Protein AF-A0A417YE98-F1 (afdb_monomer_lite)

Secondary structure (DSSP, 8-state):
------S-HHHHHT---HHHHHHHHHHHTT--S----EEE-S-HHHHHHHHHHTT--EEEEEEEEEE-TTS-EEEEEEEEE--SSSPPPEEEEE-SS----S-GGGS------EEEE----GGG----BTTEEEETTEEEEE-SSS-EEEE--

Radius of gyration: 16.45 Å; chains: 1; bounding box: 40×36×44 Å

Sequence (153 aa):
MEWLGIFDEALARKSGNPLIHQLVKALDNHVEAPIQYALRTNQIDAYIAHFNAEDISYNGPIPGSRKRTNGSTLNWRMLFPLSESTALPFLIEWGTEKNVPEDNDLINEQKLHTVMTPHDVQAYSLRVENGAVNLENASLFIKQGKNLTFTFA

Structure (mmCIF, N/CA/C/O backbone):
data_AF-A0A417YE98-F1
#
_entry.id   AF-A0A417YE98-F1
#
loop_
_atom_site.group_PDB
_atom_site.id
_atom_site.type_symbol
_atom_site.label_atom_id
_atom_site.label_alt_id
_atom_site.label_comp_id
_atom_site.label_asym_id
_atom_site.label_entity_id
_atom_site.label_seq_id
_atom_site.pdbx_PDB_ins_code
_atom_site.Cartn_x
_atom_site.Cartn_y
_atom_site.Cartn_z
_atom_site.occupancy
_atom_site.B_iso_or_equiv
_atom_site.auth_seq_id
_atom_site.auth_comp_id
_atom_site.auth_asym_id
_atom_site.auth_atom_id
_atom_site.pdbx_PDB_model_num
ATOM 1 N N . MET A 1 1 ? -7.594 -3.184 -9.841 1.00 78.62 1 MET A N 1
ATOM 2 C CA . MET A 1 1 ? -6.800 -4.399 -9.565 1.00 78.62 1 MET A CA 1
ATOM 3 C C . MET A 1 1 ? -5.384 -4.134 -10.029 1.00 78.62 1 MET A C 1
ATOM 5 O O . MET A 1 1 ? -5.240 -3.498 -11.064 1.00 78.62 1 MET A O 1
ATOM 9 N N . GLU A 1 2 ? -4.382 -4.574 -9.277 1.00 84.81 2 GLU A N 1
ATOM 10 C CA . GLU A 1 2 ? -2.970 -4.476 -9.667 1.00 84.81 2 GLU A CA 1
ATOM 11 C C . GLU A 1 2 ? -2.416 -5.894 -9.814 1.00 84.81 2 GLU A C 1
ATOM 13 O O . GLU A 1 2 ? -2.716 -6.757 -8.985 1.00 84.81 2 GLU A O 1
ATOM 18 N N . TRP A 1 3 ? -1.618 -6.123 -10.854 1.00 87.38 3 TRP A N 1
ATOM 19 C CA . TRP A 1 3 ? -0.905 -7.379 -11.056 1.00 87.38 3 TRP A CA 1
ATOM 20 C C . TRP A 1 3 ? 0.526 -7.224 -10.558 1.00 87.38 3 TRP A C 1
ATOM 22 O O . TRP A 1 3 ? 1.226 -6.290 -10.943 1.00 87.38 3 TRP A O 1
ATOM 32 N N . LEU A 1 4 ? 0.964 -8.147 -9.708 1.00 90.44 4 LEU A N 1
ATOM 33 C CA . LEU A 1 4 ? 2.326 -8.172 -9.190 1.00 90.44 4 LEU A CA 1
ATOM 34 C C . LEU A 1 4 ? 3.077 -9.359 -9.785 1.00 90.44 4 LEU A C 1
ATOM 36 O O . LEU A 1 4 ? 2.530 -10.452 -9.899 1.00 90.44 4 LEU A O 1
ATOM 40 N N . GLY A 1 5 ? 4.341 -9.138 -10.136 1.00 90.31 5 GLY A N 1
ATOM 41 C CA . GLY A 1 5 ? 5.234 -10.168 -10.651 1.00 90.31 5 GLY A CA 1
ATOM 42 C C . GLY A 1 5 ? 6.644 -9.995 -10.103 1.00 90.31 5 GLY A C 1
ATOM 43 O O . GLY A 1 5 ? 7.045 -8.895 -9.716 1.00 90.31 5 GLY A O 1
ATOM 44 N N . ILE A 1 6 ? 7.392 -11.094 -10.066 1.00 92.94 6 ILE A N 1
ATOM 45 C CA . ILE A 1 6 ? 8.792 -11.122 -9.645 1.00 92.94 6 ILE A CA 1
ATOM 46 C C . ILE A 1 6 ? 9.651 -11.283 -10.897 1.00 92.94 6 ILE A C 1
ATOM 48 O O . ILE A 1 6 ? 9.535 -12.275 -11.606 1.00 92.94 6 ILE A O 1
ATOM 52 N N . PHE A 1 7 ? 10.506 -10.294 -11.163 1.00 93.25 7 PHE A N 1
ATOM 53 C CA . PHE A 1 7 ? 11.489 -10.370 -12.247 1.00 93.25 7 PHE A CA 1
ATOM 54 C C . PHE A 1 7 ? 12.800 -11.024 -11.785 1.00 93.25 7 PHE A C 1
ATOM 56 O O . PHE A 1 7 ? 13.316 -11.910 -12.455 1.00 93.25 7 PHE A O 1
ATOM 63 N N . ASP A 1 8 ? 13.320 -10.603 -10.627 1.00 96.19 8 ASP A N 1
ATOM 64 C CA . ASP A 1 8 ? 14.508 -11.176 -9.986 1.00 96.19 8 ASP A CA 1
ATOM 65 C C . ASP A 1 8 ? 14.114 -11.743 -8.619 1.00 96.19 8 ASP A C 1
ATOM 67 O O . ASP A 1 8 ? 13.839 -11.007 -7.666 1.00 96.19 8 ASP A O 1
ATOM 71 N N . GLU A 1 9 ? 14.059 -13.068 -8.536 1.00 96.06 9 GLU A N 1
ATOM 72 C CA . GLU A 1 9 ? 13.624 -13.784 -7.341 1.00 96.06 9 GLU A CA 1
ATOM 73 C C . GLU A 1 9 ? 14.632 -13.686 -6.192 1.00 96.06 9 GLU A C 1
ATOM 75 O O . GLU A 1 9 ? 14.244 -13.510 -5.035 1.00 96.06 9 GLU A O 1
ATOM 80 N N . ALA A 1 10 ? 15.931 -13.737 -6.494 1.00 96.75 10 ALA A N 1
ATOM 81 C CA . ALA A 1 10 ? 16.973 -13.643 -5.479 1.00 96.75 10 ALA A CA 1
ATOM 82 C C . ALA A 1 10 ? 16.973 -12.259 -4.818 1.00 96.75 10 ALA A C 1
ATOM 84 O O . ALA A 1 10 ? 17.174 -12.150 -3.604 1.00 96.75 10 ALA A O 1
ATOM 85 N N . LEU A 1 11 ? 16.720 -11.207 -5.602 1.00 96.38 11 LEU A N 1
ATOM 86 C CA . LEU A 1 11 ? 16.523 -9.857 -5.089 1.00 96.38 11 LEU A CA 1
ATOM 87 C C . LEU A 1 11 ? 15.211 -9.739 -4.304 1.00 96.38 11 LEU A C 1
ATOM 89 O O . LEU A 1 11 ? 15.216 -9.197 -3.198 1.00 96.38 11 LEU A O 1
ATOM 93 N N . ALA A 1 12 ? 14.104 -10.275 -4.828 1.00 96.38 12 ALA A N 1
ATOM 94 C CA . ALA A 1 12 ? 12.801 -10.226 -4.163 1.00 96.38 12 ALA A CA 1
ATOM 95 C C . ALA A 1 12 ? 12.834 -10.887 -2.776 1.00 96.38 12 ALA A C 1
ATOM 97 O O . ALA A 1 12 ? 12.343 -10.308 -1.808 1.00 96.38 12 ALA A O 1
ATOM 98 N N . ARG A 1 13 ? 13.499 -12.042 -2.644 1.00 96.38 13 ARG A N 1
ATOM 99 C CA . ARG A 1 13 ? 13.669 -12.760 -1.368 1.00 96.38 13 ARG A CA 1
ATOM 100 C C . ARG A 1 13 ? 14.452 -11.975 -0.312 1.00 96.38 13 ARG A C 1
ATOM 102 O O . ARG A 1 13 ? 14.291 -12.239 0.875 1.00 96.38 13 ARG A O 1
ATOM 109 N N . LYS A 1 14 ? 15.285 -11.017 -0.729 1.00 96.88 14 LYS A N 1
ATOM 110 C CA . LYS A 1 14 ? 16.077 -10.143 0.156 1.00 96.88 14 LYS A CA 1
ATOM 111 C C . LYS A 1 14 ? 15.414 -8.790 0.420 1.00 96.88 14 LYS A C 1
ATOM 113 O O . LYS A 1 14 ? 15.979 -7.974 1.145 1.00 96.88 14 LYS A O 1
ATOM 118 N N . SER A 1 15 ? 14.269 -8.515 -0.203 1.00 94.81 15 SER A N 1
ATOM 119 C CA . SER A 1 15 ? 13.558 -7.252 -0.023 1.00 94.81 15 SER A CA 1
ATOM 120 C C . SER A 1 15 ? 13.129 -7.088 1.431 1.00 94.81 15 SER A C 1
ATOM 122 O O . SER A 1 15 ? 12.665 -8.045 2.023 1.00 94.81 15 SER A O 1
ATOM 124 N N . GLY A 1 16 ? 13.221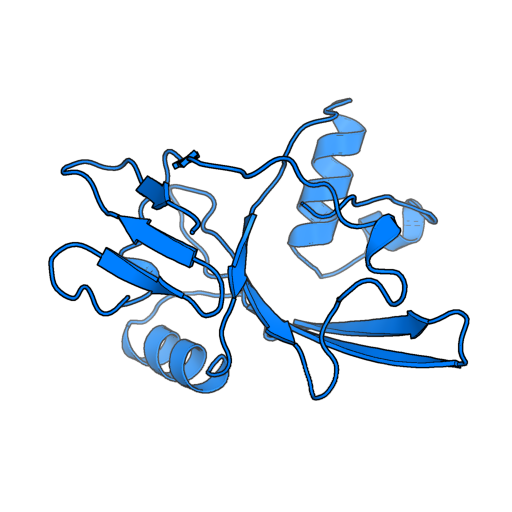 -5.880 1.990 1.00 93.19 16 GLY A N 1
ATOM 125 C CA . GLY A 1 16 ? 12.633 -5.562 3.298 1.00 93.19 16 GLY A CA 1
ATOM 126 C C . GLY A 1 16 ? 11.156 -5.155 3.228 1.00 93.19 16 GLY A C 1
ATOM 127 O O . GLY A 1 16 ? 10.605 -4.675 4.213 1.00 93.19 16 GLY A O 1
ATOM 128 N N . ASN A 1 17 ? 10.517 -5.259 2.057 1.00 95.12 17 ASN A N 1
ATOM 129 C CA . ASN A 1 17 ? 9.137 -4.829 1.859 1.00 95.12 17 ASN A CA 1
ATOM 130 C C . ASN A 1 17 ? 8.154 -5.981 2.161 1.00 95.12 17 ASN A C 1
ATOM 132 O O . ASN A 1 17 ? 8.172 -6.984 1.439 1.00 95.12 17 ASN A O 1
ATOM 136 N N . PRO A 1 18 ? 7.244 -5.837 3.150 1.00 95.12 18 PRO A N 1
ATOM 137 C CA . PRO A 1 18 ? 6.274 -6.875 3.502 1.00 95.12 18 PRO A CA 1
ATOM 138 C C . PRO A 1 18 ? 5.414 -7.368 2.330 1.00 95.12 18 PRO A C 1
ATOM 140 O O . PRO A 1 18 ? 5.128 -8.562 2.249 1.00 95.12 18 PRO A O 1
ATOM 143 N N . LEU A 1 19 ? 5.044 -6.490 1.389 1.00 94.75 19 LEU A N 1
ATOM 144 C CA . LEU A 1 19 ? 4.272 -6.880 0.202 1.00 94.75 19 LEU A CA 1
ATOM 145 C C . LEU A 1 19 ? 5.065 -7.827 -0.713 1.00 94.75 19 LEU A C 1
ATOM 147 O O . LEU A 1 19 ? 4.503 -8.762 -1.280 1.00 94.75 19 LEU A O 1
ATOM 151 N N . ILE A 1 20 ? 6.379 -7.618 -0.834 1.00 95.31 20 ILE A N 1
ATOM 152 C CA . ILE A 1 20 ? 7.245 -8.478 -1.649 1.00 95.31 20 ILE A CA 1
ATOM 153 C C . ILE A 1 20 ? 7.427 -9.839 -0.978 1.00 95.31 20 ILE A C 1
ATOM 155 O O . ILE A 1 20 ? 7.355 -10.858 -1.656 1.00 95.31 20 ILE A O 1
ATOM 159 N N . HIS A 1 21 ? 7.564 -9.889 0.349 1.00 94.56 21 HIS A N 1
ATOM 160 C CA . HIS A 1 21 ? 7.567 -11.164 1.073 1.00 94.56 21 HIS A CA 1
ATOM 161 C C . HIS A 1 21 ? 6.255 -11.942 0.904 1.00 94.56 21 HIS A C 1
ATOM 163 O O . HIS A 1 21 ? 6.292 -13.159 0.726 1.00 94.56 21 HIS A O 1
ATOM 169 N N . GLN A 1 22 ? 5.103 -11.260 0.925 1.00 93.12 22 GLN A N 1
ATOM 170 C CA . GLN A 1 22 ? 3.805 -11.888 0.644 1.00 93.12 22 GLN A CA 1
ATOM 171 C C . GLN A 1 22 ? 3.762 -12.472 -0.773 1.00 93.12 22 GLN A C 1
ATOM 173 O O . GLN A 1 22 ? 3.327 -13.608 -0.945 1.00 93.12 22 GLN A O 1
ATOM 178 N N . LEU A 1 23 ? 4.268 -11.735 -1.766 1.00 94.94 23 LEU A N 1
ATOM 179 C CA . LEU A 1 23 ? 4.339 -12.190 -3.155 1.00 94.94 23 LEU A CA 1
ATOM 180 C C . LEU A 1 23 ? 5.269 -13.398 -3.328 1.00 94.94 23 LEU A C 1
ATOM 182 O O . LEU A 1 23 ? 4.884 -14.376 -3.959 1.00 94.94 23 LEU A O 1
ATOM 186 N N . VAL A 1 24 ? 6.459 -13.364 -2.724 1.00 96.50 24 VAL A N 1
ATOM 187 C CA . VAL A 1 24 ? 7.402 -14.495 -2.716 1.00 96.50 24 VAL A CA 1
ATOM 188 C C . VAL A 1 24 ? 6.758 -15.726 -2.077 1.00 96.50 24 VAL A C 1
ATOM 190 O O . VAL A 1 24 ? 6.819 -16.813 -2.638 1.00 96.50 24 VAL A O 1
ATOM 193 N N . LYS A 1 25 ? 6.080 -15.561 -0.935 1.00 94.50 25 LYS A N 1
ATOM 194 C CA . LYS A 1 25 ? 5.379 -16.666 -0.270 1.00 94.50 25 LYS A CA 1
ATOM 195 C C . LYS A 1 25 ? 4.251 -17.230 -1.138 1.00 94.50 25 LYS A C 1
ATOM 197 O O . LYS A 1 25 ? 4.043 -18.440 -1.136 1.00 94.50 25 LYS A O 1
ATOM 202 N N . ALA A 1 26 ? 3.504 -16.386 -1.847 1.00 93.62 26 ALA A N 1
ATOM 203 C CA . ALA A 1 26 ? 2.468 -16.844 -2.767 1.00 93.62 26 ALA A CA 1
ATOM 204 C C . ALA A 1 26 ? 3.070 -17.643 -3.931 1.00 93.62 26 ALA A C 1
ATOM 206 O O . ALA A 1 26 ? 2.579 -18.732 -4.221 1.00 93.62 26 ALA A O 1
ATOM 207 N N . LEU A 1 27 ? 4.177 -17.162 -4.507 1.00 93.75 27 LEU A N 1
ATOM 208 C CA . LEU A 1 27 ? 4.925 -17.867 -5.548 1.00 93.75 27 LEU A CA 1
ATOM 209 C C . LEU A 1 27 ? 5.410 -19.243 -5.065 1.00 93.75 27 LEU A C 1
ATOM 211 O O . LEU A 1 27 ? 5.146 -20.242 -5.726 1.00 93.75 27 LEU A O 1
ATOM 215 N N . ASP A 1 28 ? 6.028 -19.316 -3.882 1.00 95.56 28 ASP A N 1
ATOM 216 C CA . ASP A 1 28 ? 6.518 -20.574 -3.291 1.00 95.56 28 ASP A CA 1
ATOM 217 C C . ASP A 1 28 ? 5.395 -21.606 -3.097 1.00 95.56 28 ASP A C 1
ATOM 219 O O . ASP A 1 28 ? 5.587 -22.810 -3.271 1.00 95.56 28 ASP A O 1
ATOM 223 N N . ASN A 1 29 ? 4.192 -21.129 -2.771 1.00 95.62 29 ASN A N 1
ATOM 224 C CA . ASN A 1 29 ? 3.008 -21.965 -2.590 1.00 95.62 29 ASN A CA 1
ATOM 225 C C . ASN A 1 29 ? 2.191 -22.157 -3.877 1.00 95.62 29 ASN A C 1
ATOM 227 O O . ASN A 1 29 ? 1.117 -22.749 -3.813 1.00 95.62 29 ASN A O 1
ATOM 231 N N . HIS A 1 30 ? 2.687 -21.687 -5.027 1.00 93.88 30 HIS A N 1
ATOM 232 C CA . HIS A 1 30 ? 2.017 -21.784 -6.328 1.00 93.88 30 HIS A CA 1
ATOM 233 C C . HIS A 1 30 ? 0.602 -21.169 -6.315 1.00 93.88 30 HIS A C 1
ATOM 235 O O . HIS A 1 30 ? -0.337 -21.697 -6.911 1.00 93.88 30 HIS A O 1
ATOM 241 N N . VAL A 1 31 ? 0.437 -20.058 -5.591 1.00 91.50 31 VAL A N 1
ATOM 242 C CA . VAL A 1 31 ? -0.836 -19.344 -5.442 1.00 91.50 31 VAL A CA 1
ATOM 243 C C . VAL A 1 31 ? -0.910 -18.189 -6.436 1.00 91.50 31 VAL A C 1
ATOM 245 O O . VAL A 1 31 ? -0.246 -17.167 -6.270 1.00 91.50 31 VAL A O 1
ATOM 248 N N . GLU A 1 32 ? -1.799 -18.322 -7.418 1.00 88.69 32 GLU A N 1
ATOM 249 C CA . GLU A 1 32 ? -2.201 -17.249 -8.334 1.00 88.69 32 GLU A CA 1
ATOM 250 C C . GLU A 1 32 ? -3.567 -16.687 -7.917 1.00 88.69 32 GLU A C 1
ATOM 252 O O . GLU A 1 32 ? -4.615 -17.033 -8.460 1.00 88.69 32 GLU A O 1
ATOM 257 N N . ALA A 1 33 ? -3.570 -15.843 -6.887 1.00 85.12 33 ALA A N 1
ATOM 258 C CA . ALA A 1 33 ? -4.783 -15.242 -6.336 1.00 85.12 33 ALA A CA 1
ATOM 259 C C . ALA A 1 33 ? -4.487 -13.850 -5.754 1.00 85.12 33 ALA A C 1
A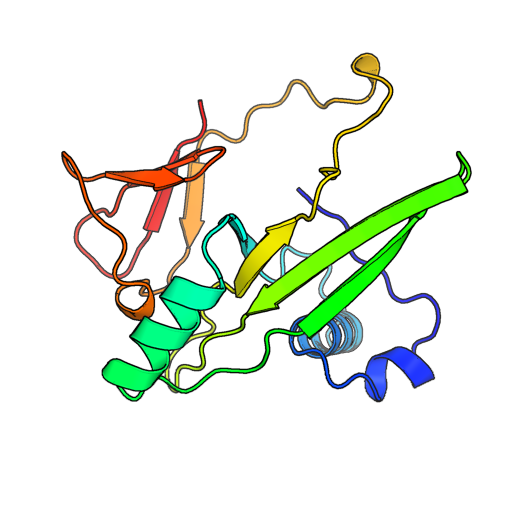TOM 261 O O . ALA A 1 33 ? -3.321 -13.511 -5.539 1.00 85.12 33 ALA A O 1
ATOM 262 N N . PRO A 1 34 ? -5.512 -13.029 -5.455 1.00 86.50 34 PRO A N 1
ATOM 263 C CA . PRO A 1 34 ? -5.317 -11.819 -4.665 1.00 86.50 34 PRO A CA 1
ATOM 264 C C . PRO A 1 34 ? -4.642 -12.147 -3.327 1.00 86.50 34 PRO A C 1
ATOM 266 O O . PRO A 1 34 ? -5.165 -12.931 -2.538 1.00 86.50 34 PRO A O 1
ATOM 269 N N . ILE A 1 35 ? -3.483 -11.539 -3.075 1.00 87.94 35 ILE A N 1
ATOM 270 C CA . ILE A 1 35 ? -2.686 -11.798 -1.864 1.00 87.94 35 ILE A CA 1
ATOM 271 C C . ILE A 1 35 ? -2.891 -10.743 -0.774 1.00 87.94 35 ILE A C 1
ATOM 273 O O . ILE A 1 35 ? -2.643 -11.014 0.398 1.00 87.94 35 ILE A O 1
ATOM 277 N N . GLN A 1 36 ? -3.309 -9.534 -1.162 1.00 88.56 36 GLN A N 1
ATOM 278 C CA . GLN A 1 36 ? -3.485 -8.381 -0.283 1.00 88.56 36 GLN A CA 1
ATOM 279 C C . GLN A 1 36 ? -4.260 -7.271 -1.013 1.00 88.56 36 GLN A C 1
ATOM 281 O O . GLN A 1 36 ? -4.351 -7.267 -2.242 1.00 88.56 36 GLN A O 1
ATOM 286 N N . TYR A 1 37 ? -4.782 -6.304 -0.266 1.00 86.75 37 TYR A N 1
ATOM 287 C CA . TYR A 1 37 ? -5.344 -5.062 -0.779 1.00 86.75 37 TYR A CA 1
ATOM 288 C C . TYR A 1 37 ? -4.815 -3.852 0.000 1.00 86.75 37 TYR A C 1
ATOM 290 O O . TYR A 1 37 ? -4.337 -3.959 1.131 1.00 86.75 37 TYR A O 1
ATOM 298 N N . ALA A 1 38 ? -4.885 -2.686 -0.639 1.00 88.94 38 ALA A N 1
ATOM 299 C CA . ALA A 1 38 ? -4.407 -1.430 -0.082 1.00 88.94 38 ALA A CA 1
ATOM 300 C C . ALA A 1 38 ? -5.567 -0.461 0.146 1.00 88.94 38 ALA A C 1
ATOM 302 O O . ALA A 1 38 ? -6.471 -0.366 -0.688 1.00 88.94 38 ALA A O 1
ATOM 303 N N . LEU A 1 39 ? -5.503 0.303 1.233 1.00 88.00 39 LEU A N 1
ATOM 304 C CA . LEU A 1 39 ? -6.350 1.471 1.436 1.00 88.00 39 LEU A CA 1
ATOM 305 C C . LEU A 1 39 ? -5.586 2.708 0.977 1.00 88.00 39 LEU A C 1
ATOM 307 O O . LEU A 1 39 ? -4.473 2.987 1.423 1.00 88.00 39 LEU A O 1
ATOM 311 N N . ARG A 1 40 ? -6.182 3.449 0.051 1.00 89.81 40 ARG A N 1
ATOM 312 C CA . ARG A 1 40 ? -5.569 4.653 -0.491 1.00 89.81 40 ARG A CA 1
ATOM 313 C C . ARG A 1 40 ? -5.769 5.836 0.457 1.00 89.81 40 ARG A C 1
ATOM 315 O O . ARG A 1 40 ? -6.876 6.052 0.942 1.00 89.81 40 ARG A O 1
ATOM 322 N N . THR A 1 41 ? -4.713 6.613 0.677 1.00 88.75 41 THR A N 1
ATOM 323 C CA . THR A 1 41 ? -4.725 7.806 1.534 1.00 88.75 41 THR A CA 1
ATOM 324 C C . THR A 1 41 ? -3.780 8.885 0.998 1.00 88.75 41 THR A C 1
ATOM 326 O O . THR A 1 41 ? -2.882 8.591 0.215 1.00 88.75 41 THR A O 1
ATOM 329 N N . ASN A 1 42 ? -3.989 10.129 1.427 1.00 91.75 42 ASN A N 1
ATOM 330 C CA . ASN A 1 42 ? -3.104 11.286 1.231 1.00 91.75 42 ASN A CA 1
ATOM 331 C C . ASN A 1 42 ? -2.550 11.829 2.565 1.00 91.75 42 ASN A C 1
ATOM 333 O O . ASN A 1 42 ? -2.138 12.984 2.654 1.00 91.75 42 ASN A O 1
ATOM 337 N N . GLN A 1 43 ? -2.667 11.026 3.623 1.00 92.25 43 GLN A N 1
ATOM 338 C CA . GLN A 1 43 ? -2.415 11.415 5.006 1.00 92.25 43 GLN A CA 1
ATOM 339 C C . GLN A 1 43 ? -1.551 10.370 5.725 1.00 92.25 43 GLN A C 1
ATOM 341 O O . GLN A 1 43 ? -1.765 10.127 6.911 1.00 92.25 43 GLN A O 1
ATOM 346 N N . ILE A 1 44 ? -0.594 9.718 5.043 1.00 94.94 44 ILE A N 1
ATOM 347 C CA . ILE A 1 44 ? 0.235 8.670 5.683 1.00 94.94 44 ILE A CA 1
ATOM 348 C C . ILE A 1 44 ? 0.873 9.162 6.988 1.00 94.94 44 ILE A C 1
ATOM 350 O O . ILE A 1 44 ? 0.879 8.427 7.972 1.00 94.94 44 ILE A O 1
ATOM 354 N N . ASP A 1 45 ? 1.329 10.413 7.036 1.00 96.94 45 ASP A N 1
ATOM 355 C CA . ASP A 1 45 ? 1.964 10.973 8.233 1.00 96.94 45 ASP A CA 1
ATOM 356 C C . ASP A 1 45 ? 0.981 11.125 9.408 1.00 96.94 45 ASP A C 1
ATOM 358 O O . ASP A 1 45 ? 1.357 10.922 10.561 1.00 96.94 45 ASP A O 1
ATOM 362 N N . ALA A 1 46 ? -0.300 11.395 9.132 1.00 93.81 46 ALA A N 1
ATOM 363 C CA . ALA A 1 46 ? -1.336 11.422 10.164 1.00 93.81 46 ALA A CA 1
ATOM 364 C C . ALA A 1 46 ? -1.631 10.015 10.708 1.00 93.81 46 ALA A C 1
ATOM 366 O O . ALA A 1 46 ? -1.814 9.852 11.913 1.00 93.81 46 ALA A O 1
ATOM 367 N N . TYR A 1 47 ? -1.621 8.992 9.846 1.00 93.69 47 TYR A N 1
ATOM 368 C CA . TYR A 1 47 ? -1.747 7.598 10.280 1.00 93.69 47 TYR A CA 1
ATOM 369 C C . TYR A 1 47 ? -0.543 7.145 11.106 1.00 93.69 47 TYR A C 1
ATOM 371 O O . TYR A 1 47 ? -0.731 6.469 12.107 1.00 93.69 47 TYR A O 1
ATOM 379 N N . ILE A 1 48 ? 0.676 7.560 10.749 1.00 96.12 48 ILE A N 1
ATOM 380 C CA . ILE A 1 48 ? 1.876 7.300 11.560 1.00 96.12 48 ILE A CA 1
ATOM 381 C C . ILE A 1 48 ? 1.732 7.934 12.946 1.00 96.12 48 ILE A C 1
ATOM 383 O O . ILE A 1 48 ? 1.969 7.270 13.952 1.00 96.12 48 ILE A O 1
ATOM 387 N N . ALA A 1 49 ? 1.321 9.205 13.013 1.00 95.06 49 ALA A N 1
ATOM 388 C CA . ALA A 1 49 ? 1.102 9.889 14.286 1.00 95.06 49 ALA A CA 1
ATOM 389 C C . ALA A 1 49 ? 0.048 9.172 15.141 1.00 95.06 49 ALA A C 1
ATOM 391 O O . ALA A 1 49 ? 0.255 8.984 16.337 1.00 95.06 49 ALA A O 1
ATOM 392 N N . HIS A 1 50 ? -1.044 8.726 14.519 1.00 91.06 50 HIS A N 1
ATOM 393 C CA . HIS A 1 50 ? -2.075 7.940 15.183 1.00 91.06 50 HIS A CA 1
ATOM 394 C C . HIS A 1 50 ? -1.552 6.583 15.677 1.00 91.06 50 HIS A C 1
ATOM 396 O O . HIS A 1 50 ? -1.753 6.250 16.838 1.00 91.06 50 HIS A O 1
ATOM 402 N N . PHE A 1 51 ? -0.834 5.830 14.841 1.00 92.94 51 PHE A N 1
ATOM 403 C CA . PHE A 1 51 ? -0.279 4.532 15.225 1.00 92.94 51 PHE A CA 1
ATOM 404 C C . PHE A 1 51 ? 0.695 4.656 16.395 1.00 92.94 51 PHE A C 1
ATOM 406 O O . PHE A 1 51 ? 0.629 3.859 17.321 1.00 92.94 51 PHE A O 1
ATOM 413 N N . ASN A 1 52 ? 1.540 5.690 16.400 1.00 94.31 52 ASN A N 1
ATOM 414 C CA . ASN A 1 52 ? 2.429 5.968 17.527 1.00 94.31 52 ASN A CA 1
ATOM 415 C C . ASN A 1 52 ? 1.657 6.337 18.806 1.00 94.31 52 ASN A C 1
ATOM 417 O O . ASN A 1 52 ? 2.094 5.983 19.892 1.00 94.31 52 ASN A O 1
ATOM 421 N N . ALA A 1 53 ? 0.545 7.072 18.695 1.00 92.69 53 ALA A N 1
ATOM 422 C CA . ALA A 1 53 ? -0.251 7.487 19.852 1.00 92.69 53 ALA A CA 1
ATOM 423 C C . ALA A 1 53 ? -1.025 6.326 20.499 1.00 92.69 53 ALA A C 1
ATOM 425 O O . ALA A 1 53 ? -1.253 6.349 21.703 1.00 92.69 53 ALA A O 1
ATOM 426 N N . GLU A 1 54 ? -1.408 5.326 19.704 1.00 88.44 54 GLU A N 1
ATOM 427 C CA . GLU A 1 54 ? -2.160 4.145 20.148 1.00 88.44 54 GLU A CA 1
ATOM 428 C C . GLU A 1 54 ? -1.274 2.897 20.338 1.00 88.44 54 GLU A C 1
ATOM 430 O O . GLU A 1 54 ? -1.792 1.786 20.441 1.00 88.44 54 GLU A O 1
ATOM 435 N N . ASP A 1 55 ? 0.057 3.050 20.324 1.00 91.38 55 ASP A N 1
ATOM 436 C CA . ASP A 1 55 ? 1.032 1.948 20.405 1.00 91.38 55 ASP A CA 1
ATOM 437 C C . ASP A 1 55 ? 0.802 0.821 19.366 1.00 91.38 55 ASP A C 1
ATOM 439 O O . ASP A 1 55 ? 1.107 -0.357 19.584 1.00 91.38 55 ASP A O 1
ATOM 443 N N . ILE A 1 56 ? 0.289 1.175 18.184 1.00 87.94 56 ILE A N 1
ATOM 444 C CA . ILE A 1 56 ? 0.097 0.253 17.062 1.00 87.94 56 ILE A CA 1
ATOM 445 C C . ILE A 1 56 ? 1.435 0.080 16.346 1.00 87.94 56 ILE A C 1
ATOM 447 O O . ILE A 1 56 ? 1.985 1.018 15.772 1.00 87.94 56 ILE A O 1
ATOM 451 N N . SER A 1 57 ? 1.953 -1.146 16.325 1.00 93.56 57 SER A N 1
ATOM 452 C CA . SER A 1 57 ? 3.188 -1.463 15.600 1.00 93.56 57 SER A CA 1
ATOM 453 C C . SER A 1 57 ? 2.978 -1.421 14.080 1.00 93.56 57 SER A C 1
ATOM 455 O O . SER A 1 57 ? 1.927 -1.816 13.579 1.00 93.56 57 SER A O 1
ATOM 457 N N . TYR A 1 58 ? 3.984 -0.984 13.316 1.00 95.00 58 TYR A N 1
ATOM 458 C CA . TYR A 1 58 ? 3.919 -0.916 11.850 1.00 95.00 58 TYR A CA 1
ATOM 459 C C . TYR A 1 58 ? 5.296 -1.058 11.183 1.00 95.00 58 TYR A C 1
ATOM 461 O O . TYR A 1 58 ? 6.333 -0.886 11.817 1.00 95.00 58 TYR A O 1
ATOM 469 N N . ASN A 1 59 ? 5.302 -1.329 9.873 1.00 96.50 59 ASN A N 1
ATOM 470 C CA . ASN A 1 59 ? 6.473 -1.205 9.001 1.00 96.50 59 ASN A CA 1
ATOM 471 C C . ASN A 1 59 ? 6.274 -0.069 7.992 1.00 96.50 59 ASN A C 1
ATOM 473 O O . ASN A 1 59 ? 5.241 0.003 7.319 1.00 96.50 59 ASN A O 1
ATOM 477 N N . GLY A 1 60 ? 7.296 0.770 7.829 1.00 95.69 60 GLY A N 1
ATOM 478 C CA . GLY A 1 60 ? 7.312 1.870 6.868 1.00 95.69 60 GLY A CA 1
ATOM 479 C C . GLY A 1 60 ? 7.369 3.257 7.522 1.00 95.69 60 GLY A C 1
ATOM 480 O O . GLY A 1 60 ? 7.692 3.354 8.702 1.00 95.69 60 GLY A O 1
ATOM 481 N N . PRO A 1 61 ? 7.092 4.330 6.758 1.00 97.19 61 PRO A N 1
ATOM 482 C CA . PRO A 1 61 ? 6.661 4.305 5.363 1.00 97.19 61 PRO A CA 1
ATOM 483 C C . PRO A 1 61 ? 7.779 3.809 4.432 1.00 97.19 61 PRO A C 1
ATOM 485 O O . PRO A 1 61 ? 8.903 4.299 4.471 1.00 97.19 61 PRO A O 1
ATOM 488 N N . ILE A 1 62 ? 7.474 2.826 3.585 1.00 97.62 62 ILE A N 1
ATOM 489 C CA . ILE A 1 62 ? 8.405 2.268 2.598 1.00 97.62 62 ILE A CA 1
ATOM 490 C C . ILE A 1 62 ? 8.216 3.018 1.274 1.00 97.62 62 ILE A C 1
ATOM 492 O O . ILE A 1 62 ? 7.102 3.007 0.738 1.00 97.62 62 ILE A O 1
ATOM 496 N N . PRO A 1 63 ? 9.264 3.659 0.724 1.00 96.56 63 PRO A N 1
ATOM 497 C CA . PRO A 1 63 ? 9.169 4.333 -0.562 1.00 96.56 63 PRO A CA 1
ATOM 498 C C . PRO A 1 63 ? 9.156 3.321 -1.712 1.00 96.56 63 PRO A C 1
ATOM 500 O O . PRO A 1 63 ? 9.905 2.344 -1.719 1.00 96.56 63 PRO A O 1
ATOM 503 N N . GLY A 1 64 ? 8.330 3.586 -2.717 1.00 94.00 64 GLY A N 1
ATOM 504 C CA . GLY A 1 64 ? 8.323 2.889 -3.996 1.00 94.00 64 GLY A CA 1
ATOM 505 C C . GLY A 1 64 ? 8.468 3.873 -5.151 1.00 94.00 64 GLY A C 1
ATOM 506 O O . GLY A 1 64 ? 8.030 5.022 -5.067 1.00 94.00 64 GLY A O 1
ATOM 507 N N . SER A 1 65 ? 9.112 3.436 -6.233 1.00 93.62 65 SER A N 1
ATOM 508 C CA . SER A 1 65 ? 9.180 4.217 -7.466 1.00 93.62 65 SER A CA 1
ATOM 509 C C . SER A 1 65 ? 9.348 3.336 -8.698 1.00 93.62 65 SER A C 1
ATOM 511 O O . SER A 1 65 ? 9.901 2.237 -8.624 1.00 93.62 65 SER A O 1
ATOM 513 N N . ARG A 1 66 ? 8.869 3.826 -9.843 1.00 90.50 66 ARG A N 1
ATOM 514 C CA . ARG A 1 66 ? 9.044 3.194 -11.154 1.00 90.50 66 ARG A CA 1
ATOM 515 C C . ARG A 1 66 ? 9.149 4.260 -12.238 1.00 90.50 66 ARG A C 1
ATOM 517 O O . ARG A 1 66 ? 8.335 5.180 -12.280 1.00 90.50 66 ARG A O 1
ATOM 524 N N . LYS A 1 67 ? 10.093 4.090 -13.165 1.00 90.81 67 LYS A N 1
ATOM 525 C CA . LYS A 1 67 ? 10.110 4.853 -14.420 1.00 90.81 67 LYS A CA 1
ATOM 526 C C . LYS A 1 67 ? 9.070 4.289 -15.385 1.00 90.81 67 LYS A C 1
ATOM 528 O O . LYS A 1 67 ? 9.047 3.082 -15.622 1.00 90.81 67 LYS A O 1
ATOM 533 N N . ARG A 1 68 ? 8.211 5.149 -15.927 1.00 86.81 68 ARG A N 1
ATOM 534 C CA . ARG A 1 68 ? 7.300 4.795 -17.020 1.00 86.81 68 ARG A CA 1
ATOM 535 C C . ARG A 1 68 ? 8.047 4.773 -18.352 1.00 86.81 68 ARG A C 1
ATOM 537 O O . ARG A 1 68 ? 9.132 5.338 -18.483 1.00 86.81 68 ARG A O 1
ATOM 544 N N . THR A 1 69 ? 7.431 4.149 -19.350 1.00 87.06 69 THR A N 1
ATOM 545 C CA . THR A 1 69 ? 7.922 4.106 -20.738 1.00 87.06 69 THR A CA 1
ATOM 546 C C . THR A 1 69 ? 8.077 5.502 -21.344 1.00 87.06 69 THR A C 1
ATOM 548 O O . THR A 1 69 ? 9.008 5.733 -22.106 1.00 87.06 69 THR A O 1
ATOM 551 N N . ASN A 1 70 ? 7.225 6.449 -20.942 1.00 85.94 70 ASN A N 1
ATOM 552 C CA . ASN A 1 70 ? 7.288 7.855 -21.347 1.00 85.94 70 ASN A CA 1
ATOM 553 C C . ASN A 1 70 ? 8.401 8.673 -20.639 1.00 85.94 70 ASN A C 1
ATOM 555 O O . ASN A 1 70 ? 8.514 9.876 -20.856 1.00 85.94 70 ASN A O 1
ATOM 559 N N . GLY A 1 71 ? 9.204 8.054 -19.763 1.00 88.94 71 GLY A N 1
ATOM 560 C CA . GLY A 1 71 ? 10.299 8.701 -19.029 1.00 88.94 71 GLY A CA 1
ATOM 561 C C . GLY A 1 71 ? 9.905 9.387 -17.712 1.00 88.94 71 GLY A C 1
ATOM 562 O O . GLY A 1 71 ? 10.792 9.689 -16.910 1.00 88.94 71 GLY A O 1
ATOM 563 N N . SER A 1 72 ? 8.610 9.580 -17.434 1.00 88.88 72 SER A N 1
ATOM 564 C CA . SER A 1 72 ? 8.132 10.070 -16.129 1.00 88.88 72 SER A CA 1
ATOM 565 C C . SER A 1 72 ? 8.429 9.067 -15.008 1.00 88.88 72 SER A C 1
ATOM 567 O O . SER A 1 72 ? 8.591 7.865 -15.238 1.00 88.88 72 SER A O 1
ATOM 569 N N . THR A 1 73 ? 8.500 9.553 -13.767 1.00 91.50 73 THR A N 1
ATOM 570 C CA . THR A 1 73 ? 8.711 8.706 -12.584 1.00 91.50 73 THR A CA 1
ATOM 571 C C . THR A 1 73 ? 7.462 8.706 -11.718 1.00 91.50 73 THR A C 1
ATOM 573 O O . THR A 1 73 ? 7.078 9.736 -11.174 1.00 91.50 73 THR A O 1
ATOM 576 N N . LEU A 1 74 ? 6.869 7.527 -11.550 1.00 93.12 74 LEU A N 1
ATOM 577 C CA . LEU A 1 74 ? 5.824 7.285 -10.568 1.00 93.12 74 LEU A CA 1
ATOM 578 C C . LEU A 1 74 ? 6.479 6.997 -9.217 1.00 93.12 74 LEU A C 1
ATOM 580 O O . LEU A 1 74 ? 7.441 6.230 -9.154 1.00 93.12 74 LEU A O 1
ATOM 584 N N . ASN A 1 75 ? 5.960 7.584 -8.144 1.00 95.94 75 ASN A N 1
ATOM 585 C CA . ASN A 1 75 ? 6.437 7.364 -6.783 1.00 95.94 75 ASN A CA 1
ATOM 586 C C . ASN A 1 75 ? 5.265 7.224 -5.806 1.00 95.94 75 ASN A C 1
ATOM 588 O O . ASN A 1 75 ? 4.160 7.713 -6.051 1.00 95.94 75 ASN A O 1
ATOM 592 N N . TRP A 1 76 ? 5.497 6.481 -4.729 1.00 96.38 76 TRP A N 1
ATOM 593 C CA . TRP A 1 76 ? 4.496 6.218 -3.703 1.00 96.38 76 TRP A CA 1
ATOM 594 C C . TRP A 1 76 ? 5.145 5.872 -2.362 1.00 96.38 76 TRP A C 1
ATOM 596 O O . TRP A 1 76 ? 6.326 5.527 -2.291 1.00 96.38 76 TRP A O 1
ATOM 606 N N . ARG A 1 77 ? 4.356 5.952 -1.292 1.00 97.75 77 ARG A N 1
ATOM 607 C CA . ARG A 1 77 ? 4.699 5.515 0.065 1.00 97.75 77 ARG A CA 1
ATOM 608 C C . ARG A 1 77 ? 3.746 4.399 0.490 1.00 97.75 77 ARG A C 1
ATOM 610 O O . ARG A 1 77 ? 2.562 4.444 0.159 1.00 97.75 77 ARG A O 1
ATOM 617 N N . MET A 1 78 ? 4.254 3.403 1.214 1.00 97.44 78 MET A N 1
ATOM 618 C CA . MET A 1 78 ? 3.461 2.289 1.752 1.00 97.44 78 MET A CA 1
ATOM 619 C C . MET A 1 78 ? 3.647 2.165 3.261 1.00 97.44 78 MET A C 1
ATOM 621 O O . MET A 1 78 ? 4.782 2.173 3.729 1.00 97.44 78 MET A O 1
ATOM 625 N N . LEU A 1 79 ? 2.562 1.999 4.015 1.00 97.38 79 LEU A N 1
ATOM 626 C CA . LEU A 1 79 ? 2.595 1.809 5.468 1.00 97.38 79 LEU A CA 1
ATOM 627 C C . LEU A 1 79 ? 1.839 0.533 5.849 1.00 97.38 79 LEU A C 1
ATOM 629 O O . LEU A 1 79 ? 0.673 0.376 5.489 1.00 97.38 79 LEU A O 1
ATOM 633 N N . PHE A 1 80 ? 2.493 -0.369 6.577 1.00 95.19 80 PHE A N 1
ATOM 634 C CA . PHE A 1 80 ? 1.966 -1.692 6.916 1.00 95.19 80 PHE A CA 1
ATOM 635 C C . PHE A 1 80 ? 1.733 -1.800 8.427 1.00 95.19 80 PHE A C 1
ATOM 637 O O . PHE A 1 80 ? 2.696 -2.071 9.149 1.00 95.19 80 PHE A O 1
ATOM 644 N N . PRO A 1 81 ? 0.505 -1.602 8.932 1.00 92.50 81 PRO A N 1
ATOM 645 C CA . PRO A 1 81 ? 0.205 -1.889 10.330 1.00 92.50 81 PRO A CA 1
ATOM 646 C C . PRO A 1 81 ? 0.370 -3.386 10.619 1.00 92.50 81 PRO A C 1
ATOM 648 O O . PRO A 1 81 ? 0.073 -4.240 9.779 1.00 92.50 81 PRO A O 1
ATOM 651 N N . LEU A 1 82 ? 0.864 -3.695 11.812 1.00 89.50 82 LEU A N 1
ATOM 652 C CA . LEU A 1 82 ? 1.058 -5.050 12.304 1.00 89.50 82 LEU A CA 1
ATOM 653 C C . LEU A 1 82 ? -0.107 -5.459 13.202 1.00 89.50 82 LEU A C 1
ATOM 655 O O . LEU A 1 82 ? -0.653 -4.658 13.956 1.00 89.50 82 LEU A O 1
ATOM 659 N N . SER A 1 83 ? -0.478 -6.731 13.120 1.00 83.31 83 SER A N 1
ATOM 660 C CA . SER A 1 83 ? -1.453 -7.352 14.008 1.00 83.31 83 SER A CA 1
ATOM 661 C C . SER A 1 83 ? -1.068 -8.804 14.234 1.00 83.31 83 SER A C 1
ATOM 663 O O . SER A 1 83 ? -0.711 -9.517 13.298 1.00 83.31 83 SER A O 1
ATOM 665 N N . GLU A 1 84 ? -1.174 -9.237 15.487 1.00 74.50 84 GLU A N 1
ATOM 666 C CA . GLU A 1 84 ? -0.877 -10.608 15.916 1.00 74.50 84 GLU A CA 1
ATOM 667 C C . GLU A 1 84 ? -1.879 -11.630 15.360 1.00 74.50 84 GLU A C 1
ATOM 669 O O . GLU A 1 84 ? -1.578 -12.813 15.229 1.00 74.50 84 GLU A O 1
ATOM 674 N N . SER A 1 85 ? -3.101 -11.187 15.050 1.00 71.25 85 SER A N 1
ATOM 675 C CA . SER A 1 85 ? -4.229 -12.086 14.767 1.00 71.25 85 SER A CA 1
ATOM 676 C C . SER A 1 85 ? -4.643 -12.135 13.301 1.00 71.25 85 SER A C 1
ATOM 678 O O . SER A 1 85 ? -5.296 -13.091 12.881 1.00 71.25 85 SER A O 1
ATOM 680 N N . THR A 1 86 ? -4.298 -11.119 12.508 1.00 72.94 86 THR A N 1
ATOM 681 C CA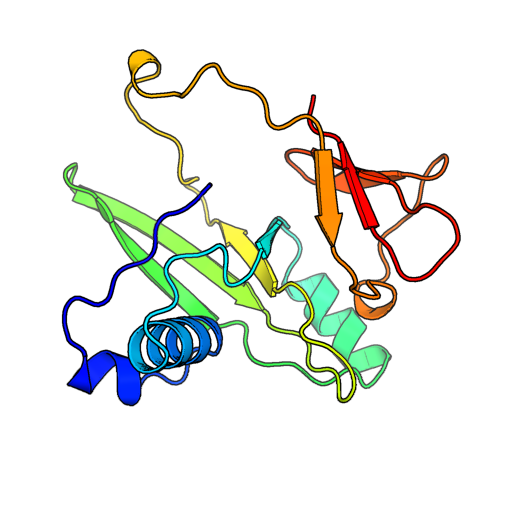 . THR A 1 86 ? -4.712 -11.040 11.107 1.00 72.94 86 THR A CA 1
ATOM 682 C C . THR A 1 86 ? -3.759 -10.190 10.283 1.00 72.94 86 THR A C 1
ATOM 684 O O . THR A 1 86 ? -3.235 -9.186 10.752 1.00 72.94 86 THR A O 1
ATOM 687 N N . ALA A 1 87 ? -3.607 -10.538 9.005 1.00 74.62 87 ALA A N 1
ATOM 688 C CA . ALA A 1 87 ? -3.064 -9.600 8.035 1.00 74.62 87 ALA A CA 1
ATOM 689 C C . ALA A 1 87 ? -4.025 -8.411 7.915 1.00 74.62 87 ALA A C 1
ATOM 691 O O . ALA A 1 87 ? -5.222 -8.593 7.690 1.00 74.62 87 ALA A O 1
ATOM 692 N N . LEU A 1 88 ? -3.499 -7.209 8.104 1.00 85.62 88 LEU A N 1
ATOM 693 C CA . LEU A 1 88 ? -4.222 -5.967 7.895 1.00 85.62 88 LEU A CA 1
ATOM 694 C C . LEU A 1 88 ? -3.914 -5.427 6.489 1.00 85.62 88 LEU A C 1
ATOM 696 O O . LEU A 1 88 ? -2.843 -5.720 5.944 1.00 85.62 88 LEU A O 1
ATOM 700 N N . PRO A 1 89 ? -4.823 -4.646 5.883 1.00 88.88 89 PRO A N 1
ATOM 701 C CA . PRO A 1 89 ? -4.502 -3.858 4.693 1.00 88.88 89 PRO A CA 1
ATOM 702 C C . PRO A 1 89 ? -3.237 -3.018 4.871 1.00 88.88 89 PRO A C 1
ATOM 704 O O . PRO A 1 89 ? -2.857 -2.632 5.973 1.00 88.88 89 PRO A O 1
ATOM 707 N N . PHE A 1 90 ? -2.586 -2.637 3.788 1.00 92.88 90 PHE A N 1
ATOM 708 C CA . PHE A 1 90 ? -1.576 -1.583 3.889 1.00 92.88 90 PHE A CA 1
ATOM 709 C C . PHE A 1 90 ? -2.144 -0.265 3.387 1.00 92.88 90 PHE A C 1
ATOM 711 O O . PHE A 1 90 ? -3.077 -0.237 2.584 1.00 92.88 90 PHE A O 1
ATOM 718 N N . LEU A 1 91 ? -1.597 0.840 3.876 1.00 93.56 91 LEU A N 1
ATOM 719 C CA . LEU A 1 91 ? -1.908 2.157 3.346 1.00 93.56 91 LEU A CA 1
ATOM 720 C C . LEU A 1 91 ? -0.979 2.453 2.178 1.00 93.56 91 LEU A C 1
ATOM 722 O O . LEU A 1 91 ? 0.222 2.198 2.269 1.00 93.56 91 LEU A O 1
ATOM 726 N N . ILE A 1 92 ? -1.526 3.022 1.108 1.00 94.75 92 ILE A N 1
ATOM 727 C CA . ILE A 1 92 ? -0.745 3.526 -0.019 1.00 94.75 92 ILE A CA 1
ATOM 728 C C . ILE A 1 92 ? -1.059 4.996 -0.267 1.00 94.75 92 ILE A C 1
ATOM 730 O O . ILE A 1 92 ? -2.221 5.401 -0.330 1.00 94.75 92 ILE A O 1
ATOM 734 N N . GLU A 1 93 ? -0.005 5.780 -0.448 1.00 95.00 93 GLU A N 1
ATOM 735 C CA . GLU A 1 93 ? -0.080 7.177 -0.850 1.00 95.00 93 GLU A CA 1
ATOM 736 C C . GLU A 1 93 ? 0.741 7.374 -2.119 1.00 95.00 93 GLU A C 1
ATOM 738 O O . GLU A 1 93 ? 1.953 7.159 -2.130 1.00 95.00 93 GLU A O 1
ATOM 743 N N . TRP A 1 94 ? 0.070 7.761 -3.198 1.00 94.50 94 TRP A N 1
ATOM 744 C CA . TRP A 1 94 ? 0.730 8.163 -4.437 1.00 94.50 94 TRP A CA 1
ATOM 745 C C . TRP A 1 94 ? 1.293 9.574 -4.283 1.00 94.50 94 TRP A C 1
ATOM 747 O O . TRP A 1 94 ? 0.674 10.406 -3.619 1.00 94.50 94 TRP A O 1
ATOM 757 N N . GLY A 1 95 ? 2.433 9.856 -4.915 1.00 91.69 95 GLY A N 1
ATOM 758 C CA . GLY A 1 95 ? 2.914 11.231 -5.024 1.00 91.69 95 GLY A CA 1
ATOM 759 C C . GLY A 1 95 ? 2.098 12.054 -6.023 1.00 91.69 95 GLY A C 1
ATOM 760 O O . GLY A 1 95 ? 0.909 11.815 -6.239 1.00 91.69 95 GLY A O 1
ATOM 761 N N . THR A 1 96 ? 2.740 13.037 -6.657 1.00 86.56 96 THR A N 1
ATOM 762 C CA . THR A 1 96 ? 2.066 13.984 -7.564 1.00 86.56 96 THR A CA 1
ATOM 763 C C . THR A 1 96 ? 1.325 13.287 -8.703 1.00 86.56 96 THR A C 1
ATOM 765 O O . THR A 1 96 ? 0.235 13.704 -9.090 1.00 86.56 96 THR A O 1
ATOM 768 N N . GLU A 1 97 ? 1.903 12.208 -9.228 1.00 84.38 97 GLU A N 1
ATOM 769 C CA . GLU A 1 97 ? 1.290 11.416 -10.284 1.00 84.38 97 GLU A CA 1
ATOM 770 C C . GLU A 1 97 ? 0.656 10.144 -9.726 1.00 84.38 97 GLU A C 1
ATOM 772 O O . GLU A 1 97 ? 1.248 9.425 -8.920 1.00 84.38 97 GLU A O 1
ATOM 777 N N . LYS A 1 98 ? -0.550 9.840 -10.208 1.00 83.06 98 LYS A N 1
ATOM 778 C CA . LYS A 1 98 ? -1.294 8.626 -9.861 1.00 83.06 98 LYS A CA 1
ATOM 779 C C . LYS A 1 98 ? -0.992 7.515 -10.873 1.00 83.06 98 LYS A C 1
ATOM 781 O O . LYS A 1 98 ? -0.593 7.776 -12.011 1.00 83.06 98 LYS A O 1
ATOM 786 N N . ASN A 1 99 ? -1.213 6.265 -10.471 1.00 82.31 99 ASN A N 1
ATOM 787 C CA . ASN A 1 99 ? -1.200 5.133 -11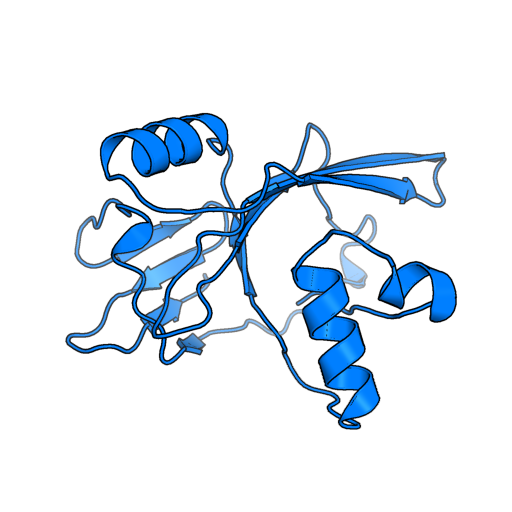.396 1.00 82.31 99 ASN A CA 1
ATOM 788 C C . ASN A 1 99 ? -2.544 5.054 -12.138 1.00 82.31 99 ASN A C 1
ATOM 790 O O . ASN A 1 99 ? -3.467 4.382 -11.682 1.00 82.31 99 ASN A O 1
ATOM 794 N N . VAL A 1 100 ? -2.671 5.800 -13.235 1.00 80.94 100 VAL A N 1
ATOM 795 C CA . VAL A 1 100 ? -3.845 5.793 -14.121 1.00 80.94 100 VAL A CA 1
ATOM 796 C C . VAL A 1 100 ? -3.362 5.461 -15.538 1.00 80.94 100 VAL A C 1
ATOM 798 O O . VAL A 1 100 ? -2.310 5.980 -15.924 1.00 80.94 100 VAL A O 1
ATOM 801 N N . PRO A 1 101 ? -4.062 4.592 -16.294 1.00 80.69 101 PRO A N 1
ATOM 802 C CA . PRO A 1 101 ? -3.755 4.356 -17.703 1.00 80.69 101 PRO A CA 1
ATOM 803 C C . PRO A 1 101 ? -3.783 5.660 -18.511 1.00 80.69 101 PRO A C 1
ATOM 805 O O . PRO A 1 101 ? -4.633 6.513 -18.275 1.00 80.69 101 PRO A O 1
ATOM 808 N N . GLU A 1 102 ? -2.851 5.817 -19.453 1.00 81.56 102 GLU A N 1
ATOM 809 C CA . GLU A 1 102 ? -2.848 6.966 -20.376 1.00 81.56 102 GLU A CA 1
ATOM 810 C C . GLU A 1 102 ? -3.945 6.844 -21.437 1.00 81.56 102 GLU A C 1
ATOM 812 O O . GLU A 1 102 ? -4.506 7.845 -21.874 1.00 81.56 102 GLU A O 1
ATOM 817 N N . ASP A 1 103 ? -4.249 5.607 -21.824 1.00 86.31 103 ASP A N 1
ATOM 818 C CA . ASP A 1 103 ? -5.303 5.269 -22.765 1.00 86.31 103 ASP A CA 1
ATOM 819 C C . ASP A 1 103 ? -6.537 4.784 -21.995 1.00 86.31 103 ASP A C 1
ATOM 821 O O . ASP A 1 103 ? -6.493 3.772 -21.286 1.00 86.31 103 ASP A O 1
ATOM 825 N N . ASN A 1 104 ? -7.633 5.532 -22.120 1.00 84.81 104 ASN A N 1
ATOM 826 C CA . ASN A 1 104 ? -8.896 5.210 -21.463 1.00 84.81 104 ASN A CA 1
ATOM 827 C C . ASN A 1 104 ? -9.548 3.954 -22.049 1.00 84.81 104 ASN A C 1
ATOM 829 O O . ASN A 1 104 ? -10.287 3.287 -21.328 1.00 84.81 104 ASN A O 1
ATOM 833 N N . ASP A 1 105 ? -9.239 3.589 -23.295 1.00 87.06 105 ASP A N 1
ATOM 834 C CA . ASP A 1 105 ? -9.788 2.389 -23.935 1.00 87.06 105 ASP A CA 1
ATOM 835 C C . ASP A 1 105 ? -9.204 1.104 -23.315 1.00 87.06 105 ASP A C 1
ATOM 837 O O . ASP A 1 105 ? -9.760 0.015 -23.460 1.00 87.06 105 ASP A O 1
ATOM 841 N N . LEU A 1 106 ? -8.103 1.223 -22.560 1.00 82.94 106 LEU A N 1
ATOM 842 C CA . LEU A 1 106 ? -7.514 0.131 -21.779 1.00 82.94 106 LEU A CA 1
ATOM 843 C C . LEU A 1 106 ? -8.153 -0.031 -20.392 1.00 82.94 106 LEU A C 1
ATOM 845 O O . LEU A 1 106 ? -7.786 -0.945 -19.644 1.00 82.94 106 LEU A O 1
ATOM 849 N N . ILE A 1 107 ? -9.083 0.848 -20.009 1.00 82.19 107 ILE A N 1
ATOM 850 C CA . ILE A 1 107 ? -9.790 0.746 -18.735 1.00 82.19 107 ILE A CA 1
ATOM 851 C C . ILE A 1 107 ? -10.897 -0.292 -18.878 1.00 82.19 107 ILE A C 1
ATOM 853 O O . ILE A 1 107 ? -11.820 -0.157 -19.672 1.00 82.19 107 ILE A O 1
ATOM 857 N N . ASN A 1 108 ? -10.821 -1.333 -18.053 1.00 79.81 108 ASN A N 1
ATOM 858 C CA . ASN A 1 108 ? -11.875 -2.331 -17.981 1.00 79.81 108 ASN A CA 1
ATOM 859 C C . ASN A 1 108 ? -13.193 -1.685 -17.510 1.00 79.81 108 ASN A C 1
ATOM 861 O O . ASN A 1 108 ? -13.253 -1.142 -16.407 1.00 79.81 108 ASN A O 1
ATOM 865 N N . GLU A 1 109 ? -14.248 -1.791 -18.321 1.00 82.06 109 GLU A N 1
ATOM 866 C CA . GLU A 1 109 ? -15.591 -1.287 -17.999 1.00 82.06 109 GLU A CA 1
ATOM 867 C C . GLU A 1 109 ? -16.268 -2.061 -16.856 1.00 82.06 109 GLU A C 1
ATOM 869 O O . GLU A 1 109 ? -17.233 -1.583 -16.254 1.00 82.06 109 GLU A O 1
ATOM 874 N N . GLN A 1 110 ? -15.777 -3.264 -16.538 1.00 78.12 110 GLN A N 1
ATOM 875 C CA . GLN A 1 110 ? -16.317 -4.077 -15.455 1.00 78.12 110 GLN A CA 1
ATOM 876 C C . GLN A 1 110 ? -16.111 -3.390 -14.106 1.00 78.12 110 GLN A C 1
ATOM 878 O 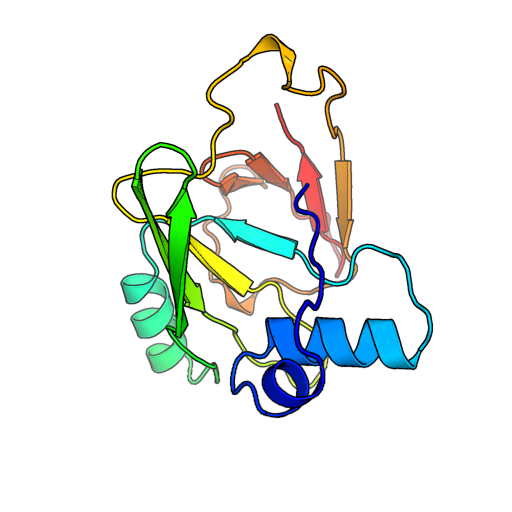O . GLN A 1 110 ? -14.987 -3.192 -13.635 1.00 78.12 110 GLN A O 1
ATOM 883 N N . LYS A 1 111 ? -17.227 -3.086 -13.444 1.00 72.94 111 LYS A N 1
ATOM 884 C CA . LYS A 1 111 ? -17.226 -2.511 -12.104 1.00 72.94 111 LYS A CA 1
ATOM 885 C C . LYS A 1 111 ? -17.134 -3.608 -11.053 1.00 72.94 111 LYS A C 1
ATOM 887 O O . LYS A 1 111 ? -17.919 -4.553 -11.030 1.00 72.94 111 LYS A O 1
ATOM 892 N N . LEU A 1 112 ? -16.199 -3.447 -10.122 1.00 71.75 112 LEU A N 1
ATOM 893 C CA . LEU A 1 112 ? -16.213 -4.219 -8.887 1.00 71.75 112 LEU A CA 1
ATOM 894 C C . LEU A 1 112 ? -17.301 -3.639 -7.987 1.00 71.75 112 LEU A C 1
ATOM 896 O O . LEU A 1 112 ? -17.128 -2.568 -7.427 1.00 71.75 112 LEU A O 1
ATOM 900 N N . HIS A 1 113 ? -18.428 -4.328 -7.841 1.00 67.12 113 HIS A N 1
ATOM 901 C CA . HIS A 1 113 ? -19.511 -3.844 -6.978 1.00 67.12 113 HIS A CA 1
ATOM 902 C C . HIS A 1 113 ? -19.235 -4.093 -5.499 1.00 67.12 113 HIS A C 1
ATOM 904 O O . HIS A 1 113 ? -19.653 -3.314 -4.644 1.00 67.12 113 HIS A O 1
ATOM 910 N N . THR A 1 114 ? -18.559 -5.198 -5.178 1.00 64.62 114 THR A N 1
ATOM 911 C CA . THR A 1 114 ? -18.341 -5.608 -3.794 1.00 64.62 114 THR A CA 1
ATOM 912 C C . THR A 1 114 ? -17.027 -6.354 -3.621 1.00 64.62 114 THR A C 1
ATOM 914 O O . THR A 1 114 ? -16.719 -7.260 -4.391 1.00 64.62 114 THR A O 1
ATOM 917 N N . VAL A 1 115 ? -16.280 -6.010 -2.570 1.00 68.19 115 VAL A N 1
ATOM 918 C CA . VAL A 1 115 ? -15.161 -6.815 -2.058 1.00 68.19 115 VAL A CA 1
ATOM 919 C C . VAL A 1 115 ? -15.442 -7.135 -0.596 1.00 68.19 115 VAL A C 1
ATOM 921 O O . VAL A 1 115 ? -15.754 -6.234 0.184 1.00 68.19 115 VAL A O 1
ATOM 924 N N . MET A 1 116 ? -15.349 -8.415 -0.236 1.00 64.50 116 MET A N 1
ATOM 925 C CA . MET A 1 116 ? -15.511 -8.887 1.137 1.00 64.50 116 MET A CA 1
ATOM 926 C C . MET A 1 116 ? -14.179 -9.370 1.683 1.00 64.50 116 MET A C 1
ATOM 928 O O . MET A 1 116 ? -13.486 -10.138 1.017 1.00 64.50 116 MET A O 1
ATOM 932 N N . THR A 1 117 ? -13.829 -8.941 2.893 1.00 63.28 117 THR A N 1
ATOM 933 C CA . THR A 1 117 ? -12.587 -9.368 3.543 1.00 63.28 117 THR A CA 1
ATOM 934 C C . THR A 1 117 ? -12.860 -9.736 5.005 1.00 63.28 117 THR A C 1
ATOM 936 O O . THR A 1 117 ? -13.693 -9.086 5.647 1.00 63.28 117 THR A O 1
ATOM 939 N N . PRO A 1 118 ? -12.206 -10.782 5.541 1.00 57.75 118 PRO A N 1
ATOM 940 C CA . PRO A 1 118 ? -12.445 -11.266 6.902 1.00 57.75 118 PRO A CA 1
ATOM 941 C C . PRO A 1 118 ? -11.664 -10.474 7.971 1.00 57.75 118 PRO A C 1
ATOM 943 O O . PRO A 1 118 ? -11.398 -11.002 9.052 1.00 57.75 118 PRO A O 1
ATOM 946 N N . HIS A 1 119 ? -11.211 -9.255 7.659 1.00 65.12 119 HIS A N 1
ATOM 947 C CA . HIS A 1 119 ? -10.245 -8.524 8.479 1.00 65.12 119 HIS A CA 1
ATOM 948 C C . HIS A 1 119 ? -10.902 -7.440 9.335 1.00 65.12 119 HIS A C 1
ATOM 950 O O . HIS A 1 119 ? -11.832 -6.761 8.905 1.00 65.12 119 HIS A O 1
ATOM 956 N N . ASP A 1 120 ? -10.355 -7.238 10.532 1.00 60.56 120 ASP A N 1
ATOM 957 C CA . ASP A 1 120 ? -10.746 -6.164 11.442 1.00 60.56 120 ASP A CA 1
ATOM 958 C C . ASP A 1 120 ? -9.952 -4.882 11.124 1.00 60.56 120 ASP A C 1
ATOM 960 O O . ASP A 1 120 ? -8.727 -4.881 11.197 1.00 60.56 120 ASP A O 1
ATOM 964 N N . VAL A 1 121 ? -10.626 -3.793 10.739 1.00 63.75 121 VAL A N 1
ATOM 965 C CA . VAL A 1 121 ? -10.006 -2.492 10.381 1.00 63.75 121 VAL A CA 1
ATOM 966 C C . VAL A 1 121 ? -10.106 -1.446 11.492 1.00 63.75 121 VAL A C 1
ATOM 968 O O . VAL A 1 121 ? -9.897 -0.259 11.243 1.00 63.75 121 VAL A O 1
ATOM 971 N N . GLN A 1 122 ? -10.399 -1.841 12.731 1.00 63.81 122 GLN A N 1
ATOM 972 C CA . GLN A 1 122 ? -10.406 -0.884 13.844 1.00 63.81 122 GLN A CA 1
ATOM 973 C C . GLN A 1 122 ? -9.059 -0.162 14.022 1.00 63.81 122 GLN A C 1
ATOM 975 O O . GLN A 1 122 ? -9.045 1.008 14.389 1.00 63.81 122 GLN A O 1
ATOM 980 N N . ALA A 1 123 ? -7.947 -0.803 13.642 1.00 61.09 123 ALA A N 1
ATOM 981 C CA . ALA A 1 123 ? -6.598 -0.234 13.719 1.00 61.09 123 ALA A CA 1
ATOM 982 C C . ALA A 1 123 ? -6.397 1.063 12.911 1.00 61.09 123 ALA A C 1
ATOM 984 O O . ALA A 1 123 ? -5.420 1.769 13.124 1.00 61.09 123 ALA A O 1
ATOM 985 N N . TYR A 1 124 ? -7.282 1.391 11.968 1.00 67.44 124 TYR A N 1
ATOM 986 C CA . TYR A 1 124 ? -7.106 2.550 11.091 1.00 67.44 124 TYR A CA 1
ATOM 987 C C . TYR A 1 124 ? -7.818 3.813 11.580 1.00 67.44 124 TYR A C 1
ATOM 989 O O . TYR A 1 124 ? -7.739 4.827 10.895 1.00 67.44 124 TYR A O 1
ATOM 997 N N . SER A 1 125 ? -8.557 3.776 12.697 1.00 67.00 125 SER A N 1
ATOM 998 C CA . SER A 1 125 ? -9.372 4.919 13.156 1.00 67.00 125 SER A CA 1
ATOM 999 C C . SER A 1 125 ? -10.174 5.587 12.039 1.00 67.00 125 SER A C 1
ATOM 1001 O O . SER A 1 125 ? -10.276 6.815 11.942 1.00 67.00 125 SER A O 1
ATOM 1003 N N . LEU A 1 126 ? -10.718 4.764 11.142 1.00 71.19 126 LEU A N 1
ATOM 1004 C CA . LEU A 1 126 ? -11.449 5.270 9.994 1.00 71.19 126 LEU A CA 1
ATOM 1005 C C . LEU A 1 126 ? -12.671 6.029 10.498 1.00 71.19 126 LEU A C 1
ATOM 1007 O O . LEU A 1 126 ? -13.475 5.494 11.263 1.00 71.19 126 LEU A O 1
ATOM 1011 N N . ARG A 1 127 ? -12.825 7.277 10.053 1.00 65.25 127 ARG A N 1
ATOM 1012 C CA . ARG A 1 127 ? -14.028 8.050 10.354 1.00 65.25 127 ARG A CA 1
ATOM 1013 C C . ARG A 1 127 ? -15.203 7.419 9.624 1.00 65.25 127 ARG A C 1
ATOM 1015 O O . ARG A 1 127 ? -15.258 7.433 8.396 1.00 65.25 127 ARG A O 1
ATOM 1022 N N . VAL A 1 128 ? -16.115 6.848 10.402 1.00 64.06 128 VAL A N 1
ATOM 1023 C CA . VAL A 1 128 ? -17.360 6.280 9.897 1.00 64.06 128 VAL A CA 1
ATOM 1024 C C . VAL A 1 128 ? -18.426 7.369 9.929 1.00 64.06 128 VAL A C 1
ATOM 1026 O O . VAL A 1 128 ? -18.841 7.812 10.997 1.00 64.06 128 VAL A O 1
ATOM 1029 N N . GLU A 1 129 ? -18.893 7.777 8.757 1.00 63.75 129 GLU A N 1
ATOM 1030 C CA . GLU A 1 129 ? -19.999 8.714 8.577 1.00 63.75 129 GLU A CA 1
ATOM 1031 C C . GLU A 1 129 ? -21.167 7.962 7.933 1.00 63.75 129 GLU A C 1
ATOM 1033 O O . GLU A 1 129 ? -21.014 7.316 6.898 1.00 63.75 129 GLU A O 1
ATOM 1038 N N . ASN A 1 130 ? -22.346 7.990 8.563 1.00 65.88 130 ASN A N 1
ATOM 1039 C CA . ASN A 1 130 ? -23.542 7.272 8.092 1.00 65.88 130 ASN A CA 1
ATOM 1040 C C . ASN A 1 130 ? -23.319 5.764 7.820 1.00 65.88 130 ASN A C 1
ATOM 1042 O O . ASN A 1 130 ? -23.936 5.187 6.928 1.00 65.88 130 ASN A O 1
ATOM 1046 N N . GLY A 1 131 ? -22.436 5.115 8.588 1.00 64.25 131 GLY A N 1
ATOM 1047 C CA . GLY A 1 131 ? -22.123 3.687 8.436 1.00 64.25 131 GLY A CA 1
ATOM 1048 C C . GLY A 1 131 ? -21.121 3.358 7.321 1.00 64.25 131 GLY A C 1
ATOM 1049 O O . GLY A 1 131 ? -20.897 2.177 7.044 1.00 64.25 131 GLY A O 1
ATOM 1050 N N . ALA A 1 132 ? -20.504 4.372 6.707 1.00 67.75 132 ALA A N 1
ATOM 1051 C CA . ALA A 1 132 ? -19.486 4.208 5.679 1.00 67.75 132 ALA A CA 1
ATOM 1052 C C . ALA A 1 132 ? -18.219 5.025 5.972 1.00 67.75 132 ALA A C 1
ATOM 1054 O O . ALA A 1 132 ? -18.260 6.068 6.616 1.00 67.75 132 ALA A O 1
ATOM 1055 N N . VAL A 1 133 ? -17.085 4.554 5.465 1.00 72.50 133 VAL A N 1
ATOM 1056 C CA . VAL A 1 133 ? -15.817 5.281 5.409 1.00 72.50 133 VAL A CA 1
ATOM 1057 C C . VAL A 1 133 ? -15.589 5.692 3.963 1.00 72.50 133 VAL A C 1
ATOM 1059 O O . VAL A 1 133 ? -15.539 4.840 3.075 1.00 72.50 133 VAL A O 1
ATOM 1062 N N . ASN A 1 134 ? -15.418 6.987 3.720 1.00 69.50 134 ASN A N 1
ATOM 1063 C CA . ASN A 1 134 ? -15.096 7.493 2.390 1.00 69.50 134 ASN A CA 1
ATOM 1064 C C . ASN A 1 134 ? -13.585 7.403 2.148 1.00 69.50 134 ASN A C 1
ATOM 1066 O O . ASN A 1 134 ? -12.793 8.062 2.819 1.00 69.50 134 ASN A O 1
ATOM 1070 N N . LEU A 1 135 ? -13.194 6.571 1.187 1.00 71.00 135 LEU A N 1
ATOM 1071 C CA . LEU A 1 135 ? -11.845 6.509 0.631 1.00 71.00 135 LEU A CA 1
ATOM 1072 C C . LEU A 1 135 ? -11.794 7.362 -0.644 1.00 71.00 135 LEU A C 1
ATOM 1074 O O . LEU A 1 135 ? -12.829 7.708 -1.210 1.00 71.00 135 LEU A O 1
ATOM 1078 N N . GLU A 1 136 ? -10.595 7.669 -1.148 1.00 67.88 136 GLU A N 1
ATOM 1079 C CA . GLU A 1 136 ? -10.445 8.517 -2.348 1.00 67.88 136 GLU A CA 1
ATOM 1080 C C . GLU A 1 136 ? -11.152 7.938 -3.593 1.00 67.88 136 GLU A C 1
ATOM 1082 O O . GLU A 1 136 ? -11.514 8.676 -4.504 1.00 67.88 136 GLU A O 1
ATOM 1087 N N . ASN A 1 137 ? -11.340 6.617 -3.648 1.00 65.69 137 ASN A N 1
ATOM 1088 C CA . ASN A 1 137 ? -11.879 5.905 -4.808 1.00 65.69 137 ASN A CA 1
ATOM 1089 C C . ASN A 1 137 ? -12.980 4.883 -4.473 1.00 65.69 137 ASN A C 1
ATOM 1091 O O . ASN A 1 137 ? -13.346 4.092 -5.340 1.00 65.69 137 ASN A O 1
ATOM 1095 N N . ALA A 1 138 ? -13.463 4.837 -3.230 1.00 67.56 138 ALA A N 1
ATOM 1096 C CA . ALA A 1 138 ? -14.457 3.855 -2.797 1.00 67.56 138 ALA A CA 1
ATOM 1097 C C . ALA A 1 138 ? -15.163 4.294 -1.511 1.00 67.56 138 ALA A C 1
ATOM 1099 O O . ALA A 1 138 ? -14.612 5.072 -0.735 1.00 67.56 138 ALA A O 1
ATOM 1100 N N . SER A 1 139 ? -16.327 3.712 -1.233 1.00 66.12 139 SER A N 1
ATOM 1101 C CA . SER A 1 139 ? -16.940 3.769 0.095 1.00 66.12 139 SER A CA 1
ATOM 1102 C C . SER A 1 139 ? -16.822 2.396 0.756 1.00 66.12 139 SER A C 1
ATOM 1104 O O . SER A 1 139 ? -17.259 1.375 0.221 1.00 66.12 139 SER A O 1
ATOM 1106 N N . LEU A 1 140 ? -16.204 2.344 1.931 1.00 70.56 140 LEU A N 1
ATOM 1107 C CA . LEU A 1 140 ? -16.126 1.133 2.740 1.00 70.56 140 LEU A CA 1
ATOM 1108 C C . LEU A 1 140 ? -17.315 1.093 3.703 1.00 70.56 140 LEU A C 1
ATOM 1110 O O . LEU A 1 140 ? -17.450 1.970 4.547 1.00 70.56 140 LEU A O 1
ATOM 1114 N N . PHE A 1 141 ? -18.144 0.056 3.618 1.00 66.00 141 PHE A N 1
ATOM 1115 C CA . PHE A 1 141 ? -19.239 -0.187 4.552 1.00 66.00 141 PHE A CA 1
ATOM 1116 C C . PHE A 1 141 ? -18.836 -1.267 5.557 1.00 66.00 141 PHE A C 1
ATOM 1118 O O . PHE A 1 141 ? -18.377 -2.355 5.192 1.00 66.00 141 PHE A O 1
ATOM 1125 N N . ILE A 1 142 ? -19.040 -0.983 6.840 1.00 62.09 142 ILE A N 1
ATOM 1126 C CA . ILE A 1 142 ? -18.776 -1.935 7.920 1.00 62.09 142 ILE A CA 1
ATOM 1127 C C . ILE A 1 142 ? -20.111 -2.588 8.288 1.00 62.09 142 ILE A C 1
ATOM 1129 O O . ILE A 1 142 ? -20.977 -1.952 8.886 1.00 62.09 142 ILE A O 1
ATOM 1133 N N . LYS A 1 143 ? -20.313 -3.857 7.913 1.00 56.97 143 LYS A N 1
ATOM 1134 C CA . LYS A 1 143 ? -21.464 -4.637 8.398 1.00 56.97 143 LYS A CA 1
ATOM 1135 C C . LYS A 1 143 ? -21.116 -5.222 9.768 1.00 56.97 143 LYS A C 1
ATOM 1137 O O . LYS A 1 143 ? -20.005 -5.700 9.953 1.00 56.97 143 LYS A O 1
ATOM 1142 N N . GLN A 1 144 ? -22.061 -5.185 10.714 1.00 45.81 144 GLN A N 1
ATOM 1143 C CA . GLN A 1 144 ? -21.878 -5.711 12.077 1.00 45.81 144 GLN A CA 1
ATOM 1144 C C . GLN A 1 144 ? -21.201 -7.099 12.065 1.00 45.81 144 GLN A C 1
ATOM 1146 O O . GLN A 1 144 ? -21.737 -8.046 11.491 1.00 45.81 144 GLN A O 1
ATOM 1151 N N . GLY A 1 145 ? -20.018 -7.198 12.687 1.00 51.50 145 GLY A N 1
ATOM 11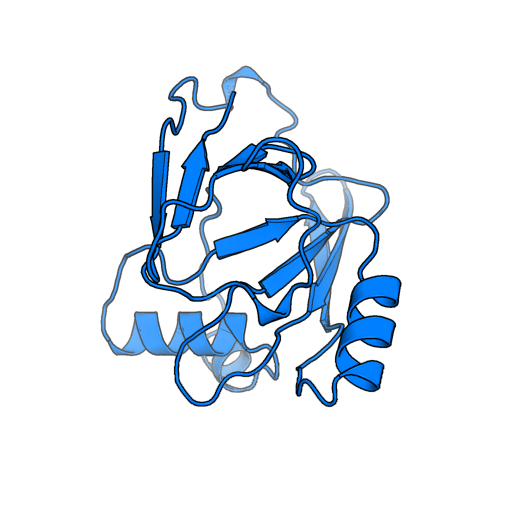52 C CA . GLY A 1 145 ? -19.145 -8.381 12.677 1.00 51.50 145 GLY A CA 1
ATOM 1153 C C . GLY A 1 145 ? -17.703 -8.059 12.246 1.00 51.50 145 GLY A C 1
ATOM 1154 O O . GLY A 1 145 ? -17.352 -6.900 12.061 1.00 51.50 145 GLY A O 1
ATOM 1155 N N . LYS A 1 146 ? -16.860 -9.093 12.077 1.00 49.16 146 LYS A N 1
ATOM 1156 C CA . LYS A 1 146 ? -15.452 -8.992 11.615 1.00 49.16 146 LYS A CA 1
ATOM 1157 C C . LYS A 1 146 ? -15.297 -8.856 10.086 1.00 49.16 146 LYS A C 1
ATOM 1159 O O . LYS A 1 146 ? -14.203 -9.038 9.565 1.00 49.16 146 LYS A O 1
ATOM 1164 N N . ASN A 1 147 ? -16.389 -8.619 9.358 1.00 48.31 147 ASN A N 1
ATOM 1165 C CA . ASN A 1 147 ? -16.402 -8.680 7.896 1.00 48.31 147 ASN A CA 1
ATOM 1166 C C . ASN A 1 147 ? -16.610 -7.290 7.296 1.00 48.31 147 ASN A C 1
ATOM 1168 O O . ASN A 1 147 ? -17.583 -6.602 7.610 1.00 48.31 147 ASN A O 1
ATOM 1172 N N . LEU A 1 148 ? -15.733 -6.913 6.370 1.00 55.16 148 LEU A N 1
ATOM 1173 C CA . LEU A 1 148 ? -15.802 -5.638 5.661 1.00 55.16 148 LEU A CA 1
ATOM 1174 C C . LEU A 1 148 ? -16.429 -5.810 4.293 1.00 55.16 148 LEU A C 1
ATOM 1176 O O . LEU A 1 148 ? -16.196 -6.815 3.627 1.00 55.16 148 LEU A O 1
ATOM 1180 N N . THR A 1 149 ? -17.232 -4.833 3.875 1.00 52.94 149 THR A N 1
ATOM 1181 C CA . THR A 1 149 ? -17.840 -4.796 2.543 1.00 52.94 149 THR A CA 1
ATOM 1182 C C . THR A 1 149 ? -17.484 -3.473 1.876 1.00 52.94 149 THR A C 1
ATOM 1184 O O . THR A 1 149 ? -18.012 -2.422 2.228 1.00 52.94 149 THR A O 1
ATOM 1187 N N . PHE A 1 150 ? -16.591 -3.501 0.894 1.00 57.69 150 PHE A N 1
ATOM 1188 C CA . PHE A 1 150 ? -16.305 -2.325 0.070 1.00 57.69 150 PHE A CA 1
ATOM 1189 C C . PHE A 1 150 ? -17.361 -2.212 -1.023 1.00 57.69 150 PHE A C 1
ATOM 1191 O O . PHE A 1 150 ? -17.610 -3.206 -1.699 1.00 57.69 150 PHE A O 1
ATOM 1198 N N . THR A 1 151 ? -17.957 -1.034 -1.209 1.00 52.34 151 THR A N 1
ATOM 1199 C CA . THR A 1 151 ? -18.814 -0.738 -2.366 1.00 52.34 151 THR A CA 1
ATOM 1200 C C . THR A 1 151 ? -18.167 0.378 -3.174 1.00 52.34 151 THR A C 1
ATOM 1202 O O . THR A 1 151 ? -17.811 1.430 -2.642 1.00 52.34 151 THR A O 1
ATOM 1205 N N . PHE A 1 152 ? -17.986 0.134 -4.465 1.00 53.47 152 PHE A N 1
ATOM 1206 C CA . PHE A 1 152 ? -17.383 1.087 -5.391 1.00 53.47 152 PHE A CA 1
ATOM 1207 C C . PHE A 1 152 ? -18.497 1.685 -6.262 1.00 53.47 152 PHE A C 1
ATOM 1209 O O . PHE A 1 152 ? -19.452 0.981 -6.601 1.00 53.47 152 PHE A O 1
ATOM 1216 N N . ALA A 1 153 ? -18.406 2.982 -6.565 1.00 46.91 153 ALA A N 1
ATOM 1217 C CA . ALA A 1 153 ? -19.368 3.703 -7.408 1.00 46.91 153 ALA A CA 1
ATOM 1218 C C . ALA A 1 153 ? -19.096 3.490 -8.912 1.00 46.91 153 ALA A C 1
ATOM 1220 O O . ALA A 1 153 ? -17.913 3.380 -9.295 1.00 46.91 153 ALA A O 1
#

pLDDT: mean 82.63, std 14.05, range [45.81, 97.75]

Foldseek 3Di:
DDDDDDPDLVVLVVDPDPVSVQVNVCVVVVHPDDSAAEFEDQPVVVLVVVCVVVVFDKDDQDKDWDQDPVRDIWIKTKIATDDPPDGDHIYIYTPPDDPDDPDPVPDDPDDDAKDKDQAAPVSRVADQDPQWGDGPFWIKHDDPHSMIIIGGD

InterPro domains:
  IPR025870 Glyoxalase-like domain [PF13468] (1-110)
  IPR029068 Glyoxalase/Bleomycin resistance protein/Dihydroxybiphenyl dioxygenase [G3DSA:3.10.180.10] (1-104)

Organism: NCBI:txid372463